Protein AF-A0A3A5W1P2-F1 (afdb_monomer_lite)

pLDDT: mean 72.49, std 11.25, range [48.16, 89.5]

Structure (mmCIF, N/CA/C/O backbone):
data_AF-A0A3A5W1P2-F1
#
_entry.id   AF-A0A3A5W1P2-F1
#
loop_
_atom_site.group_PDB
_atom_site.id
_atom_site.type_symbol
_atom_site.label_atom_id
_atom_site.label_alt_id
_atom_site.label_comp_id
_atom_site.label_asym_id
_atom_site.label_entity_id
_atom_site.label_seq_id
_atom_site.pdbx_PDB_ins_code
_atom_site.Cartn_x
_atom_site.Cartn_y
_atom_site.Cartn_z
_atom_site.occupancy
_atom_site.B_iso_or_equiv
_atom_site.auth_seq_id
_atom_site.auth_comp_id
_atom_site.auth_asym_id
_atom_site.auth_atom_id
_atom_site.pdbx_PDB_model_num
ATOM 1 N N . GLY A 1 1 ? -14.084 -26.915 -2.598 1.00 50.22 1 GLY A N 1
ATOM 2 C CA . GLY A 1 1 ? -12.887 -26.513 -1.838 1.00 50.22 1 GLY A CA 1
ATOM 3 C C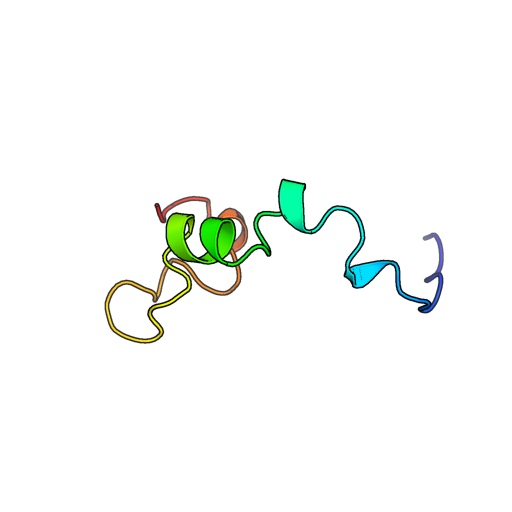 . GLY A 1 1 ? -11.673 -27.109 -2.506 1.00 50.22 1 GLY A C 1
ATOM 4 O O . GLY A 1 1 ? -11.626 -28.322 -2.631 1.00 50.22 1 GLY A O 1
ATOM 5 N N . VAL A 1 2 ? -10.748 -26.283 -2.999 1.00 48.16 2 VAL A N 1
ATOM 6 C CA . VAL A 1 2 ? -9.529 -26.765 -3.667 1.00 48.16 2 VAL A CA 1
ATOM 7 C C . VAL A 1 2 ? -8.348 -26.467 -2.756 1.00 48.16 2 VAL A C 1
ATOM 9 O O . VAL A 1 2 ? -8.063 -25.314 -2.434 1.00 48.16 2 VAL A O 1
ATOM 12 N N . PHE A 1 3 ? -7.743 -27.549 -2.281 1.00 48.81 3 PHE A N 1
ATOM 13 C CA . PHE A 1 3 ? -6.689 -27.589 -1.288 1.00 48.81 3 PHE A CA 1
ATOM 14 C C . PHE A 1 3 ? -5.430 -26.829 -1.729 1.00 48.81 3 PHE A C 1
ATOM 16 O O . PHE A 1 3 ? -4.911 -26.993 -2.831 1.00 48.81 3 PHE A O 1
ATOM 23 N N . SER A 1 4 ? -4.964 -26.000 -0.796 1.00 53.78 4 SER A N 1
ATOM 24 C CA . SER A 1 4 ? -3.590 -25.560 -0.547 1.00 53.78 4 SER A CA 1
ATOM 25 C C . SER A 1 4 ? -2.500 -26.236 -1.402 1.00 53.78 4 SER A C 1
ATOM 27 O O . SER A 1 4 ? -2.145 -27.390 -1.179 1.00 53.78 4 SER A O 1
ATOM 29 N N . ARG A 1 5 ? -1.891 -25.483 -2.330 1.00 58.50 5 ARG A N 1
ATOM 30 C CA . ARG A 1 5 ? -0.560 -25.806 -2.876 1.00 58.50 5 ARG A CA 1
ATOM 31 C C . ARG A 1 5 ? 0.479 -25.121 -1.997 1.00 58.50 5 ARG A C 1
ATOM 33 O O . ARG A 1 5 ? 0.650 -23.902 -2.059 1.00 58.50 5 ARG A O 1
ATOM 40 N N . ALA A 1 6 ? 1.151 -25.899 -1.158 1.00 57.16 6 ALA A N 1
ATOM 41 C CA . ALA A 1 6 ? 2.231 -25.412 -0.318 1.00 57.16 6 ALA A CA 1
ATOM 42 C C . ALA A 1 6 ? 3.454 -24.980 -1.155 1.00 57.16 6 ALA A C 1
ATOM 44 O O . ALA A 1 6 ? 4.014 -25.746 -1.930 1.00 57.16 6 ALA A O 1
ATO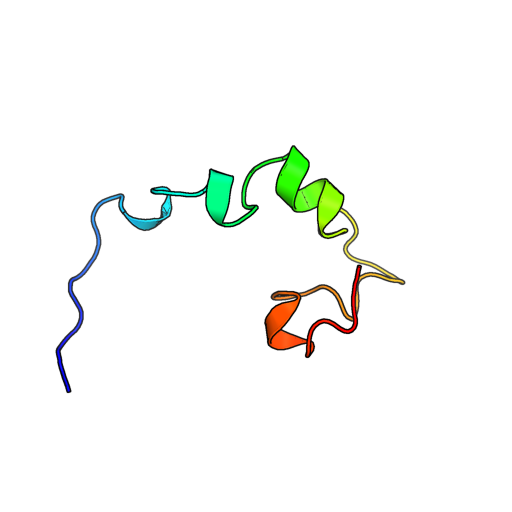M 45 N N . ASN A 1 7 ? 3.821 -23.710 -0.971 1.00 67.50 7 ASN A N 1
ATOM 46 C CA . ASN A 1 7 ? 5.163 -23.137 -0.822 1.00 67.50 7 ASN A CA 1
ATOM 47 C C . ASN A 1 7 ? 6.348 -23.623 -1.682 1.00 67.50 7 ASN A C 1
ATOM 49 O O . ASN A 1 7 ? 7.050 -24.570 -1.353 1.00 67.50 7 ASN A O 1
ATOM 53 N N . GLY A 1 8 ? 6.717 -22.759 -2.633 1.00 54.41 8 GLY A N 1
ATOM 54 C CA . GLY A 1 8 ? 8.078 -22.609 -3.154 1.00 54.41 8 GLY A CA 1
ATOM 55 C C . GLY A 1 8 ? 8.210 -21.281 -3.909 1.00 54.41 8 GLY A C 1
ATOM 56 O O . GLY A 1 8 ? 7.750 -21.164 -5.037 1.00 54.41 8 GLY A O 1
ATOM 57 N N . LYS A 1 9 ? 8.746 -20.228 -3.273 1.00 58.62 9 LYS A N 1
ATOM 58 C CA . LYS A 1 9 ? 9.124 -18.912 -3.863 1.00 58.62 9 LYS A CA 1
ATOM 59 C C . LYS A 1 9 ? 8.083 -18.113 -4.690 1.00 58.62 9 LYS A C 1
ATOM 61 O O . LYS A 1 9 ? 8.386 -17.005 -5.130 1.00 58.62 9 LYS A O 1
ATOM 66 N N . HIS A 1 10 ? 6.828 -18.544 -4.825 1.00 61.34 10 HIS A N 1
ATOM 67 C CA . HIS A 1 10 ? 5.784 -17.764 -5.519 1.00 61.34 10 HIS A CA 1
ATOM 68 C C . HIS A 1 10 ? 5.348 -16.484 -4.781 1.00 61.34 10 HIS A C 1
ATOM 70 O O . HIS A 1 10 ? 4.784 -15.575 -5.393 1.00 61.34 10 HIS A O 1
ATOM 76 N N . ALA A 1 11 ? 5.646 -16.354 -3.484 1.00 70.81 11 ALA A N 1
ATOM 77 C CA . ALA A 1 11 ? 5.234 -15.208 -2.670 1.00 70.81 11 ALA A CA 1
ATOM 78 C C . ALA A 1 11 ? 5.826 -13.864 -3.137 1.00 70.81 11 ALA A C 1
ATOM 80 O O . ALA A 1 11 ? 5.239 -12.812 -2.853 1.00 70.81 11 ALA A O 1
ATOM 81 N N . HIS A 1 12 ? 6.930 -13.883 -3.893 1.00 75.31 12 HIS A N 1
ATOM 82 C CA . HIS A 1 12 ? 7.583 -12.693 -4.451 1.00 75.31 12 HIS A CA 1
ATOM 83 C C . HIS A 1 12 ? 7.244 -12.438 -5.927 1.00 75.31 12 HIS A C 1
ATOM 85 O O . HIS A 1 12 ? 7.468 -11.325 -6.410 1.00 75.31 12 HIS A O 1
ATOM 91 N N . ARG A 1 13 ? 6.627 -13.400 -6.631 1.00 82.12 13 ARG A N 1
ATOM 92 C CA . ARG A 1 13 ? 6.203 -13.223 -8.030 1.00 82.12 13 ARG A CA 1
ATOM 93 C C . ARG A 1 13 ? 5.179 -12.086 -8.126 1.00 82.12 13 ARG A C 1
ATOM 95 O O . ARG A 1 13 ? 4.318 -11.937 -7.255 1.00 82.12 13 ARG A O 1
ATOM 102 N N . GLY A 1 14 ? 5.322 -11.206 -9.117 1.00 83.44 14 GLY A N 1
ATOM 103 C CA . GLY A 1 14 ? 4.442 -10.041 -9.283 1.00 83.44 14 GLY A CA 1
ATOM 104 C C . GLY A 1 14 ? 4.471 -9.044 -8.111 1.00 83.44 14 GLY A C 1
ATOM 105 O O . GLY A 1 14 ? 3.479 -8.372 -7.838 1.00 83.44 14 GLY A O 1
ATOM 106 N N . ARG A 1 15 ? 5.575 -8.959 -7.352 1.00 86.75 15 ARG A N 1
ATOM 107 C CA . ARG A 1 15 ? 5.740 -7.973 -6.262 1.00 86.75 15 ARG A CA 1
ATOM 108 C C . ARG A 1 15 ? 5.606 -6.524 -6.747 1.00 86.75 15 ARG A C 1
ATOM 110 O O . ARG A 1 15 ? 5.090 -5.707 -5.987 1.00 86.75 15 ARG A O 1
ATOM 117 N N . ALA A 1 16 ? 6.060 -6.230 -7.967 1.00 83.81 16 ALA A N 1
ATOM 118 C CA . ALA A 1 16 ? 5.933 -4.913 -8.590 1.00 83.81 16 ALA A CA 1
ATOM 119 C C . ALA A 1 16 ? 4.458 -4.519 -8.748 1.00 83.81 16 ALA A C 1
ATOM 121 O O . ALA A 1 16 ? 4.019 -3.567 -8.111 1.00 83.81 16 ALA A O 1
ATOM 122 N N . TYR A 1 17 ? 3.677 -5.337 -9.458 1.00 86.06 17 TYR A N 1
ATOM 123 C CA . TYR A 1 17 ? 2.241 -5.122 -9.670 1.00 86.06 17 TYR A CA 1
ATOM 124 C C . TYR A 1 17 ? 1.423 -5.076 -8.370 1.00 86.06 17 TYR A C 1
ATOM 126 O O . TYR A 1 17 ? 0.433 -4.364 -8.278 1.00 86.06 17 TYR A O 1
ATOM 134 N N . ARG A 1 18 ? 1.851 -5.795 -7.322 1.00 84.19 18 ARG A N 1
ATOM 135 C CA . ARG A 1 18 ? 1.204 -5.772 -5.995 1.00 84.19 18 ARG A CA 1
ATOM 136 C C . ARG A 1 18 ? 1.654 -4.615 -5.089 1.00 84.19 18 ARG A C 1
ATOM 138 O O . ARG A 1 18 ? 1.275 -4.590 -3.918 1.00 84.19 18 ARG A O 1
ATOM 145 N N . GLY A 1 19 ? 2.517 -3.711 -5.557 1.00 84.94 19 GLY A N 1
ATOM 146 C CA . GLY A 1 19 ? 2.994 -2.570 -4.765 1.00 84.94 19 GLY A CA 1
ATOM 147 C C . GLY A 1 19 ? 3.848 -2.957 -3.548 1.00 84.94 19 GLY A C 1
ATOM 148 O O . GLY A 1 19 ? 3.858 -2.248 -2.543 1.00 84.94 19 GLY A O 1
ATOM 149 N N . LYS A 1 20 ? 4.557 -4.097 -3.597 1.00 85.31 20 LYS A N 1
ATOM 150 C CA . LYS A 1 20 ? 5.486 -4.543 -2.533 1.00 85.31 20 LYS A CA 1
ATOM 151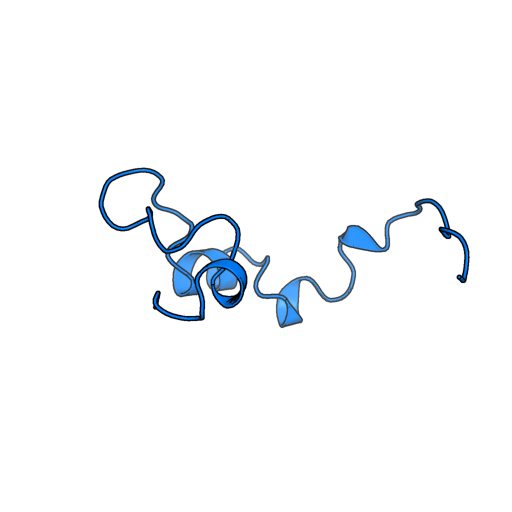 C C . LYS A 1 20 ? 6.923 -4.024 -2.739 1.00 85.31 20 LYS A C 1
ATOM 153 O O . LYS A 1 20 ? 7.817 -4.379 -1.961 1.00 85.31 20 LYS A O 1
ATOM 158 N N . THR A 1 21 ? 7.161 -3.232 -3.789 1.00 89.50 21 THR A N 1
ATOM 159 C CA . THR A 1 21 ? 8.417 -2.501 -4.046 1.00 89.50 21 THR A CA 1
ATOM 160 C C . THR A 1 21 ? 8.648 -1.408 -3.002 1.00 89.50 21 THR A C 1
ATOM 162 O O . THR A 1 21 ? 7.719 -1.030 -2.295 1.00 89.50 21 THR A O 1
ATOM 165 N N . SER A 1 22 ? 9.879 -0.910 -2.861 1.00 86.00 22 SER A N 1
ATOM 166 C CA . SER A 1 22 ? 10.172 0.234 -1.978 1.00 86.00 22 SER A CA 1
ATOM 167 C C . SER A 1 22 ? 9.340 1.458 -2.375 1.00 86.00 22 SER A C 1
ATOM 169 O O . SER A 1 22 ? 8.653 2.033 -1.537 1.00 86.00 22 SER A O 1
ATOM 171 N N . ALA A 1 23 ? 9.313 1.777 -3.673 1.00 86.75 23 ALA A N 1
ATOM 172 C CA . ALA A 1 23 ? 8.470 2.829 -4.232 1.00 86.75 23 ALA A CA 1
ATOM 173 C C . ALA A 1 23 ? 6.971 2.567 -3.990 1.00 86.75 23 ALA A C 1
ATOM 175 O O . ALA A 1 23 ? 6.263 3.455 -3.527 1.00 86.75 23 ALA A O 1
ATOM 176 N N . GLY A 1 24 ? 6.493 1.333 -4.204 1.00 85.50 24 GLY A N 1
ATOM 177 C CA . GLY A 1 24 ? 5.089 0.971 -3.972 1.00 85.50 24 GLY A CA 1
ATOM 178 C C . GLY A 1 24 ? 4.668 1.059 -2.501 1.00 85.50 24 GLY A C 1
ATOM 179 O O . GLY A 1 24 ? 3.560 1.490 -2.198 1.00 85.50 24 GLY A O 1
ATOM 180 N N . LYS A 1 25 ? 5.558 0.722 -1.560 1.00 85.94 25 LYS A N 1
ATOM 181 C CA . LYS A 1 25 ? 5.310 0.913 -0.122 1.00 85.94 25 LYS A CA 1
ATOM 182 C C . LYS A 1 25 ? 5.265 2.393 0.259 1.00 85.94 25 LYS A C 1
ATOM 184 O O . LYS A 1 25 ? 4.423 2.760 1.075 1.00 85.94 25 LYS A O 1
ATOM 189 N N . ARG A 1 26 ? 6.134 3.219 -0.336 1.00 84.62 26 ARG A N 1
ATOM 190 C CA . ARG A 1 26 ? 6.141 4.676 -0.144 1.00 84.62 26 ARG A CA 1
ATOM 191 C C . ARG A 1 26 ? 4.850 5.310 -0.663 1.00 84.62 26 ARG A C 1
ATOM 193 O O . ARG A 1 26 ? 4.229 6.057 0.080 1.00 84.62 26 ARG A O 1
ATOM 200 N N . GLY A 1 27 ? 4.418 4.951 -1.874 1.00 82.69 27 GLY A N 1
ATOM 201 C CA . GLY A 1 27 ? 3.163 5.439 -2.460 1.00 82.69 27 GLY A CA 1
ATOM 202 C C . GLY A 1 27 ? 1.930 5.083 -1.627 1.00 82.69 27 GLY A C 1
ATOM 203 O O . GLY A 1 27 ? 1.034 5.897 -1.500 1.00 82.69 27 GLY A O 1
ATOM 204 N N . ARG A 1 28 ? 1.935 3.914 -0.974 1.00 81.31 28 ARG A N 1
ATOM 205 C CA . ARG A 1 28 ? 0.860 3.462 -0.070 1.00 81.31 28 ARG A CA 1
ATOM 206 C C . ARG A 1 28 ? 0.965 3.993 1.369 1.00 81.31 28 ARG A C 1
ATOM 208 O O . ARG A 1 28 ? 0.323 3.444 2.265 1.00 81.31 28 ARG A O 1
ATOM 215 N N . GLY A 1 29 ? 1.890 4.917 1.641 1.00 82.44 29 GLY A N 1
ATOM 216 C CA . GLY A 1 29 ? 2.142 5.458 2.982 1.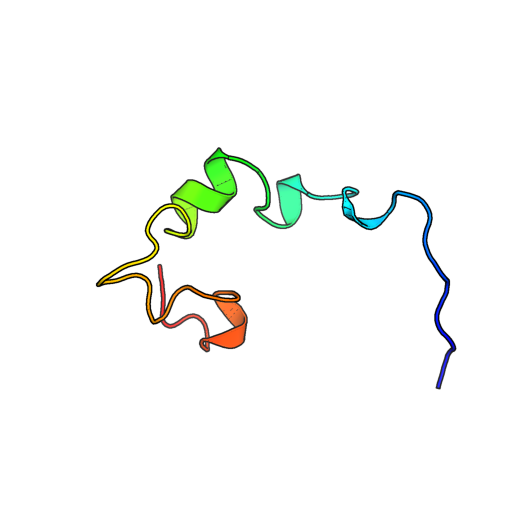00 82.44 29 GLY A CA 1
ATOM 217 C C . GLY A 1 29 ? 2.558 4.421 4.041 1.00 82.44 29 GLY A C 1
ATOM 218 O O . GLY A 1 29 ? 2.501 4.695 5.237 1.00 82.44 29 GLY A O 1
ATOM 219 N N . LEU A 1 30 ? 3.022 3.230 3.637 1.00 82.81 30 LEU A N 1
ATOM 220 C CA . LEU A 1 30 ? 3.363 2.122 4.546 1.00 82.81 30 LEU A CA 1
ATOM 221 C C . LEU A 1 30 ? 4.732 2.255 5.232 1.00 82.81 30 LEU A C 1
ATOM 223 O O . LEU A 1 30 ? 5.159 1.333 5.933 1.00 82.81 30 LEU A O 1
ATOM 227 N N . HIS A 1 31 ? 5.447 3.355 4.998 1.00 81.31 31 HIS A N 1
ATOM 228 C CA . HIS A 1 31 ? 6.718 3.640 5.668 1.00 81.31 31 HIS A CA 1
ATOM 229 C C . HIS A 1 31 ? 6.517 4.157 7.093 1.00 81.31 31 HIS A C 1
ATOM 231 O O . HIS A 1 31 ? 7.357 3.907 7.954 1.00 81.31 31 HIS A O 1
ATOM 237 N N . ASN A 1 32 ? 5.376 4.789 7.357 1.00 79.44 32 ASN A N 1
ATOM 238 C CA . ASN A 1 32 ? 5.039 5.311 8.671 1.00 79.44 32 ASN A CA 1
ATOM 239 C C . ASN A 1 32 ? 4.259 4.244 9.454 1.00 79.44 32 ASN A C 1
ATOM 241 O O . ASN A 1 32 ? 3.430 3.522 8.896 1.00 79.44 32 ASN A O 1
ATOM 245 N N . LYS A 1 33 ? 4.558 4.100 10.749 1.00 75.38 33 LYS A N 1
ATOM 246 C CA . LYS A 1 33 ? 3.905 3.126 11.650 1.00 75.38 33 LYS A CA 1
ATOM 247 C C . LYS A 1 33 ? 3.108 3.784 12.786 1.00 75.38 33 LYS A C 1
ATOM 249 O O . LYS A 1 33 ? 2.503 3.065 13.569 1.00 75.38 33 LYS A O 1
ATOM 254 N N . GLY A 1 34 ? 3.140 5.115 12.878 1.00 75.25 34 GLY A N 1
ATOM 255 C CA . GLY A 1 34 ? 2.468 5.903 13.914 1.00 75.25 34 GLY A CA 1
ATOM 256 C C . GLY A 1 34 ? 1.221 6.620 13.395 1.00 75.25 34 GLY A C 1
ATOM 257 O O . GLY A 1 34 ? 0.543 6.124 12.492 1.00 75.25 34 GLY A O 1
ATOM 258 N N . LYS A 1 35 ? 0.949 7.807 13.952 1.00 69.56 35 LYS A N 1
ATOM 259 C CA . LYS A 1 35 ? -0.208 8.63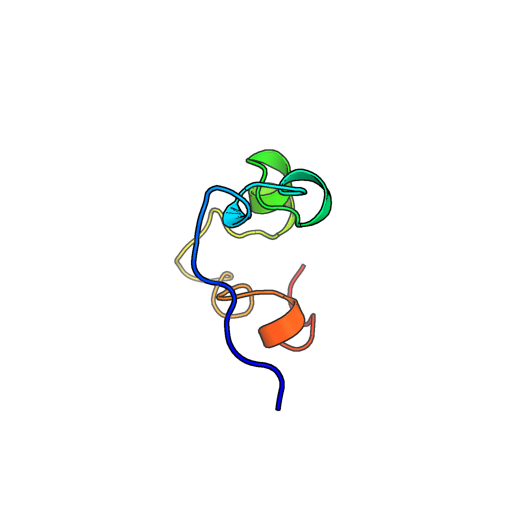7 13.589 1.00 69.56 35 LYS A CA 1
ATOM 260 C C . LYS A 1 35 ? -0.296 8.869 12.076 1.00 69.56 35 LYS A C 1
ATOM 262 O O . LYS A 1 35 ? 0.708 9.188 11.440 1.00 69.56 35 LYS A O 1
ATOM 267 N N . GLY A 1 36 ? -1.482 8.676 11.497 1.00 69.38 36 GLY A N 1
ATOM 268 C CA . GLY A 1 36 ? -1.732 8.802 10.054 1.00 69.38 36 GLY A CA 1
ATOM 269 C C . GLY A 1 36 ? -1.547 7.509 9.249 1.00 69.38 36 GLY A C 1
ATOM 270 O O . GLY A 1 36 ? -1.947 7.456 8.087 1.00 69.38 36 GLY A O 1
ATOM 271 N N . ALA A 1 37 ? -1.002 6.444 9.853 1.00 68.44 37 ALA A N 1
ATOM 272 C CA . ALA A 1 37 ? -0.926 5.112 9.247 1.00 68.44 37 ALA A CA 1
ATOM 273 C C . ALA A 1 37 ? -1.991 4.133 9.769 1.00 68.44 37 ALA A C 1
ATOM 275 O O . ALA A 1 37 ? -2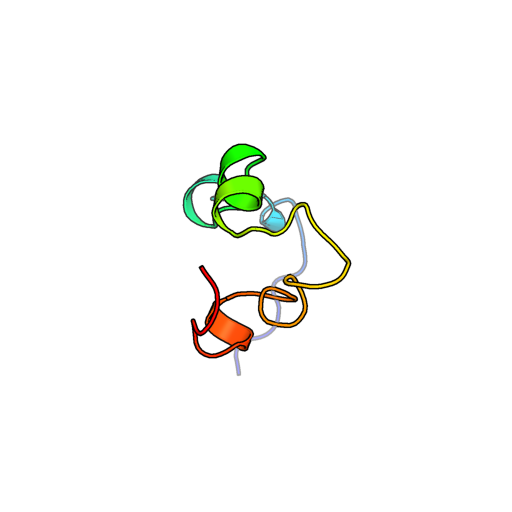.023 2.981 9.321 1.00 68.44 37 ALA A O 1
ATOM 276 N N . GLU A 1 38 ? -2.890 4.578 10.659 1.00 71.44 38 GLU A N 1
ATOM 277 C CA . GLU A 1 38 ? -3.900 3.712 11.286 1.00 71.44 38 GLU A CA 1
ATOM 278 C C . GLU A 1 38 ? -4.851 3.104 10.247 1.00 71.44 38 GLU A C 1
ATOM 280 O O . GLU A 1 38 ? -5.275 1.960 10.370 1.00 71.44 38 GLU A O 1
ATOM 285 N N . LYS A 1 39 ? -5.124 3.844 9.167 1.00 68.31 39 LYS A N 1
ATOM 286 C CA . LYS A 1 39 ? -6.022 3.431 8.076 1.00 68.31 39 LYS A CA 1
ATOM 287 C C . LYS A 1 39 ? -5.289 2.830 6.874 1.00 68.31 39 LYS A C 1
ATOM 289 O O . LYS A 1 39 ? -5.918 2.486 5.876 1.00 68.31 39 LYS A O 1
ATOM 294 N N . LEU A 1 40 ? -3.965 2.677 6.938 1.00 62.75 40 LEU A N 1
ATOM 295 C CA . LEU A 1 40 ? -3.146 2.179 5.821 1.00 62.75 40 LEU A CA 1
ATOM 296 C C . LEU A 1 40 ? -2.738 0.706 5.992 1.00 62.75 40 LEU A C 1
ATOM 298 O O . LEU A 1 40 ? -2.442 0.014 5.011 1.00 62.75 40 LEU A O 1
ATOM 302 N N . ARG A 1 41 ? -2.746 0.202 7.231 1.00 69.88 41 ARG A N 1
ATOM 303 C CA . ARG A 1 41 ? -2.326 -1.159 7.598 1.00 69.88 41 ARG A CA 1
ATOM 304 C C . ARG A 1 41 ? -3.556 -2.025 7.923 1.00 69.88 41 ARG A C 1
ATOM 306 O O . ARG A 1 41 ? -4.479 -1.500 8.530 1.00 69.88 41 ARG A O 1
ATOM 313 N N . PRO A 1 42 ? -3.604 -3.321 7.550 1.00 73.69 42 PRO A N 1
ATOM 314 C CA . PRO A 1 42 ? -2.572 -4.108 6.864 1.00 73.69 42 PRO A CA 1
ATOM 315 C C . PRO A 1 42 ? -2.515 -3.876 5.340 1.00 73.69 42 PRO A C 1
ATOM 317 O O . PRO A 1 42 ? -1.464 -4.064 4.721 1.00 73.69 42 PRO A O 1
ATOM 320 N N . SER A 1 43 ? -3.613 -3.438 4.716 1.00 66.25 43 SER A N 1
ATOM 321 C CA . SER A 1 43 ? -3.653 -3.040 3.304 1.00 66.25 43 SER A CA 1
ATOM 322 C C . SER A 1 43 ? -4.753 -2.012 3.022 1.00 66.25 43 SER A C 1
ATOM 324 O O . SER A 1 43 ? -5.723 -1.951 3.768 1.00 66.25 43 SER A O 1
ATOM 326 N N . LEU A 1 44 ? -4.639 -1.243 1.928 1.00 69.44 44 LEU A N 1
ATOM 327 C CA . LEU A 1 44 ? -5.650 -0.240 1.544 1.00 69.44 44 LEU A CA 1
ATOM 328 C C . LEU A 1 44 ? -7.028 -0.879 1.335 1.00 69.44 44 LEU A C 1
ATOM 330 O O . LEU A 1 44 ? -8.019 -0.390 1.867 1.00 69.44 44 LEU A O 1
ATOM 334 N N . ARG A 1 45 ? -7.069 -2.033 0.655 1.00 70.88 45 ARG A N 1
ATOM 335 C CA . ARG A 1 45 ? -8.307 -2.790 0.415 1.00 70.88 45 ARG A CA 1
ATOM 336 C C . ARG A 1 45 ? -8.954 -3.271 1.710 1.00 70.88 45 ARG A C 1
ATOM 338 O O . ARG A 1 45 ? -10.170 -3.206 1.830 1.00 70.88 45 ARG A O 1
ATOM 345 N N . ALA A 1 46 ? -8.150 -3.704 2.683 1.00 71.62 46 ALA A N 1
ATOM 346 C CA . ALA A 1 46 ? -8.657 -4.103 3.997 1.00 71.62 46 ALA A CA 1
ATOM 347 C C . ALA A 1 46 ? -9.296 -2.927 4.759 1.00 71.62 46 ALA A C 1
ATOM 349 O O . ALA A 1 46 ? -10.190 -3.141 5.565 1.00 71.62 46 ALA A O 1
ATOM 350 N N . ASN A 1 47 ? -8.894 -1.690 4.452 1.00 69.19 47 ASN A N 1
ATOM 351 C CA . ASN A 1 47 ? -9.439 -0.471 5.050 1.00 69.19 47 ASN A CA 1
ATOM 352 C C . ASN A 1 47 ? -10.441 0.261 4.142 1.00 69.19 47 ASN A C 1
ATOM 354 O O . ASN A 1 47 ? -10.653 1.467 4.299 1.00 69.19 47 ASN A O 1
ATOM 358 N N . LEU A 1 48 ? -11.084 -0.466 3.220 1.00 74.75 48 LEU A N 1
ATOM 359 C CA . LEU A 1 48 ? -12.092 0.057 2.286 1.00 74.75 48 LEU A CA 1
ATOM 360 C C . LEU A 1 48 ? -11.553 1.168 1.364 1.00 74.75 48 LEU A C 1
ATOM 362 O O . LEU A 1 48 ? -12.292 2.068 0.987 1.00 74.75 48 LEU A O 1
ATOM 366 N N . ASN A 1 49 ? -10.256 1.142 1.035 1.00 66.56 49 ASN A N 1
ATOM 367 C CA . ASN A 1 49 ? -9.565 2.168 0.241 1.00 66.56 49 ASN A CA 1
ATOM 368 C C . ASN A 1 49 ? -9.708 3.599 0.798 1.00 66.56 49 ASN A C 1
ATOM 370 O O . ASN A 1 49 ? -9.580 4.570 0.064 1.00 66.56 49 ASN A O 1
ATOM 374 N N . ARG A 1 50 ? -9.941 3.746 2.108 1.00 65.81 50 ARG A N 1
ATOM 375 C CA . ARG A 1 50 ? -10.064 5.058 2.772 1.00 65.81 50 ARG A CA 1
ATOM 376 C C . ARG A 1 50 ? -8.720 5.749 3.030 1.00 65.81 50 ARG A C 1
ATOM 378 O O . ARG A 1 50 ? -8.686 6.836 3.599 1.00 65.81 50 ARG A O 1
ATOM 385 N N . GLY A 1 51 ? -7.621 5.087 2.681 1.00 62.97 51 GLY A N 1
ATOM 386 C CA . GLY A 1 51 ? -6.266 5.621 2.742 1.00 62.97 51 GLY A CA 1
ATOM 387 C C . GLY A 1 51 ? -5.753 6.006 1.356 1.00 62.97 51 GLY A C 1
ATOM 388 O O . GLY A 1 51 ? -6.297 5.549 0.354 1.00 62.97 51 GLY A O 1
ATOM 389 N N . LYS A 1 52 ? -4.708 6.835 1.320 1.00 58.62 52 LYS A N 1
ATOM 390 C CA . LYS A 1 52 ? -4.033 7.274 0.092 1.00 58.62 52 LYS A CA 1
ATOM 391 C C . LYS A 1 52 ? -2.989 6.253 -0.369 1.00 58.62 52 LYS A C 1
ATOM 393 O O . LYS A 1 52 ? -2.286 5.691 0.505 1.00 58.62 52 LYS A O 1
#

Foldseek 3Di:
DDDDDDDDPCVCPCCVVVLVDPVSCVVLVVVDDDPLCPQSPPHCVVSVVPGD

Sequence (52 aa):
GVFSRANGKHAHRGRAYRGKTSAGKRGRGLHNKGKGAEKLRPSLRANLNRGK

Secondary structure (DSSP, 8-state):
-------SSGGGTTTTTTT-SHHHHHHTTTT--STT-TTTSS-TGGGTT---

Radius of gyration: 13.82 Å; chains: 1; bounding box: 23×36×24 Å